Protein AF-A0A259S303-F1 (afdb_monomer)

Foldseek 3Di:
DQVLCCVQVVDGADDLCNFQNDDPNGHDLVPTDCVRSVVNVVRVVVSVVVSCVRVVVVQVVPVVSVCCCPPPVVVVVVVVVVDVVVDDDDDPVVVVVVVVVVVVVVVVVVVVVD

Structure (mmCIF, N/CA/C/O backbone):
data_AF-A0A259S303-F1
#
_entry.id   AF-A0A259S303-F1
#
loop_
_atom_site.group_PDB
_atom_site.id
_atom_site.type_symbol
_atom_site.label_atom_id
_atom_site.label_alt_id
_atom_site.label_comp_id
_atom_site.label_asym_id
_atom_site.label_entity_id
_atom_site.label_seq_id
_atom_site.pdbx_PDB_ins_code
_atom_site.Cartn_x
_atom_site.Cartn_y
_atom_site.Cartn_z
_atom_site.occupancy
_atom_site.B_iso_or_equiv
_atom_site.auth_seq_id
_atom_site.auth_comp_id
_atom_site.auth_asym_id
_atom_site.auth_atom_id
_atom_site.pdbx_PDB_model_num
ATOM 1 N N . MET A 1 1 ? -7.365 -4.808 1.960 1.00 89.62 1 MET A N 1
ATOM 2 C CA . MET A 1 1 ? -8.308 -4.745 3.096 1.00 89.62 1 MET A CA 1
ATOM 3 C C . MET A 1 1 ? -9.075 -6.060 3.228 1.00 89.62 1 MET A C 1
ATOM 5 O O . MET A 1 1 ? -9.077 -6.636 4.307 1.00 89.62 1 MET A O 1
ATOM 9 N N . ASP A 1 2 ? -9.620 -6.577 2.129 1.00 89.12 2 ASP A N 1
ATOM 10 C CA . ASP A 1 2 ? -10.488 -7.766 2.045 1.00 89.12 2 ASP A CA 1
ATOM 11 C C . ASP A 1 2 ? -9.951 -8.995 2.788 1.00 89.12 2 ASP A C 1
ATOM 13 O O . ASP A 1 2 ? -10.630 -9.573 3.635 1.00 89.12 2 ASP A O 1
ATOM 17 N N . SER A 1 3 ? -8.678 -9.346 2.581 1.00 94.31 3 SER A N 1
ATOM 18 C CA . SER A 1 3 ? -8.060 -10.484 3.275 1.00 94.31 3 SER A CA 1
ATOM 19 C C . SER A 1 3 ? -7.995 -10.300 4.798 1.00 94.31 3 SER A C 1
ATOM 21 O O . SER A 1 3 ? -8.090 -11.275 5.544 1.00 94.31 3 SER A O 1
ATOM 23 N N . LEU A 1 4 ? -7.833 -9.060 5.281 1.00 95.00 4 LEU A N 1
ATOM 24 C CA . LEU A 1 4 ? -7.843 -8.758 6.716 1.00 95.00 4 LEU A CA 1
ATOM 25 C C . LEU A 1 4 ? -9.262 -8.859 7.275 1.00 95.00 4 LEU A C 1
ATOM 27 O O . LEU A 1 4 ? -9.444 -9.447 8.340 1.00 95.00 4 LEU A O 1
ATOM 31 N N . ALA A 1 5 ? -10.257 -8.339 6.552 1.00 95.31 5 ALA A N 1
ATOM 32 C CA . ALA A 1 5 ? -11.664 -8.444 6.928 1.00 95.31 5 ALA A CA 1
ATOM 33 C C . ALA A 1 5 ? -12.107 -9.914 7.023 1.00 95.31 5 ALA A C 1
ATOM 35 O O . ALA A 1 5 ? -12.681 -10.322 8.035 1.00 95.31 5 ALA A O 1
ATOM 36 N N . ALA A 1 6 ? -11.733 -10.741 6.045 1.00 95.50 6 ALA A N 1
ATOM 37 C CA . ALA A 1 6 ? -12.031 -12.169 6.054 1.00 95.50 6 ALA A CA 1
ATOM 38 C C . ALA A 1 6 ? -11.363 -12.885 7.237 1.00 95.50 6 ALA A C 1
ATOM 40 O O . ALA A 1 6 ? -12.008 -13.660 7.942 1.00 95.50 6 ALA A O 1
ATOM 41 N N . LYS A 1 7 ? -10.082 -12.596 7.498 1.00 96.56 7 LYS A N 1
ATOM 42 C CA . LYS A 1 7 ? -9.308 -13.256 8.559 1.00 96.56 7 LYS A CA 1
ATOM 43 C C . LYS A 1 7 ? -9.735 -12.854 9.972 1.00 96.56 7 LYS A C 1
ATOM 45 O O . LYS A 1 7 ? -9.807 -13.713 10.846 1.00 96.56 7 LYS A O 1
ATOM 50 N N . TYR A 1 8 ? -9.935 -11.562 10.222 1.00 95.50 8 TYR A N 1
ATOM 51 C CA . TYR A 1 8 ? -10.120 -11.032 11.579 1.00 95.50 8 TYR A CA 1
ATOM 52 C C . TYR A 1 8 ? -11.577 -10.744 11.931 1.00 95.50 8 TYR A C 1
ATOM 54 O O . TYR A 1 8 ? -11.922 -10.791 13.109 1.00 95.50 8 TYR A O 1
ATOM 62 N N . LEU A 1 9 ? -12.424 -10.466 10.936 1.00 95.56 9 LEU A N 1
ATOM 63 C CA . LEU A 1 9 ? -13.840 -10.139 11.138 1.00 95.56 9 LEU A CA 1
ATOM 64 C C . LEU A 1 9 ? -14.782 -11.223 10.594 1.00 95.56 9 LEU A C 1
ATOM 66 O O . LEU A 1 9 ? -15.984 -11.151 10.838 1.00 95.56 9 LEU A O 1
ATOM 70 N N . GLY A 1 10 ? -14.268 -12.209 9.846 1.00 94.94 10 GLY A N 1
ATOM 71 C CA . GLY A 1 10 ? -15.091 -13.225 9.185 1.00 94.94 10 GLY A CA 1
ATOM 72 C C . GLY A 1 10 ? -16.004 -12.649 8.097 1.00 94.94 10 GLY A C 1
ATOM 73 O O . GLY A 1 10 ? -17.027 -13.254 7.784 1.00 94.94 10 GLY A O 1
ATOM 74 N N . ARG A 1 11 ? -15.670 -11.471 7.549 1.00 93.25 11 ARG A N 1
ATOM 75 C CA . ARG A 1 11 ? -16.481 -10.759 6.551 1.00 93.25 11 ARG A CA 1
ATOM 76 C C . ARG A 1 11 ? -15.821 -10.785 5.181 1.00 93.25 11 ARG A C 1
ATOM 78 O O . ARG A 1 11 ? -14.622 -10.549 5.071 1.00 93.25 11 ARG A O 1
ATOM 85 N N . GLN A 1 12 ? -16.622 -11.039 4.153 1.00 94.62 12 GLN A N 1
ATOM 86 C CA . GLN A 1 12 ? -16.250 -10.772 2.766 1.00 94.62 12 GLN A CA 1
ATOM 87 C C . GLN A 1 12 ? -16.707 -9.355 2.432 1.00 94.62 12 GLN A C 1
ATOM 89 O O . GLN A 1 12 ? -17.869 -9.032 2.672 1.00 94.62 12 GLN A O 1
ATOM 94 N N . THR A 1 13 ? -15.791 -8.527 1.944 1.00 93.88 13 THR A N 1
ATOM 95 C CA . THR A 1 13 ? -16.064 -7.150 1.519 1.00 93.88 13 THR A CA 1
ATOM 96 C C . THR A 1 13 ? -16.382 -7.108 0.033 1.00 93.88 13 THR A C 1
ATOM 98 O O . THR A 1 13 ? -15.992 -8.002 -0.723 1.00 93.88 13 THR A O 1
ATOM 101 N N . VAL A 1 14 ? -17.110 -6.077 -0.382 1.00 93.62 14 VAL A N 1
ATOM 102 C CA . VAL A 1 14 ? -17.355 -5.775 -1.790 1.00 93.62 14 VAL A CA 1
ATOM 103 C C . VAL A 1 14 ? -16.020 -5.421 -2.429 1.00 93.62 14 VAL A C 1
ATOM 105 O O . VAL A 1 14 ? -15.302 -4.545 -1.953 1.00 93.62 14 VAL A O 1
ATOM 108 N N . THR A 1 15 ? -15.665 -6.100 -3.514 1.00 93.12 15 THR A N 1
ATOM 109 C CA . THR A 1 15 ? -14.410 -5.815 -4.208 1.00 93.12 15 THR A CA 1
ATOM 110 C C . THR A 1 15 ? -14.585 -4.636 -5.152 1.00 93.12 15 THR A C 1
ATOM 112 O O . THR A 1 15 ? -15.673 -4.371 -5.668 1.00 93.12 15 THR A O 1
ATOM 115 N N . PHE A 1 16 ? -13.489 -3.941 -5.458 1.00 92.56 16 PHE A N 1
ATOM 116 C CA . PHE A 1 16 ? -13.529 -2.881 -6.465 1.00 92.56 16 PHE A CA 1
ATOM 117 C C . PHE A 1 16 ? -14.026 -3.403 -7.824 1.00 92.56 16 PHE A C 1
ATOM 119 O O . PHE A 1 16 ? -14.740 -2.705 -8.539 1.00 92.56 16 PHE A O 1
ATOM 126 N N . GLU A 1 17 ? -13.703 -4.651 -8.170 1.00 92.12 17 GLU A N 1
ATOM 127 C CA . GLU A 1 17 ? -14.163 -5.285 -9.407 1.00 92.12 17 GLU A CA 1
ATOM 128 C C . GLU A 1 17 ? -15.686 -5.479 -9.453 1.00 92.12 17 GLU A C 1
ATOM 130 O O . GLU A 1 17 ? -16.258 -5.440 -10.544 1.00 92.12 17 GLU A O 1
ATOM 135 N N . ASP A 1 18 ? -16.347 -5.643 -8.303 1.00 91.00 18 ASP A N 1
ATOM 136 C CA . ASP A 1 18 ? -17.805 -5.803 -8.231 1.00 91.00 18 ASP A CA 1
ATOM 137 C C . ASP A 1 18 ? -18.543 -4.515 -8.628 1.00 91.00 18 ASP A C 1
ATOM 139 O O . ASP A 1 18 ? -19.632 -4.583 -9.198 1.00 91.00 18 ASP A O 1
ATOM 143 N N . ILE A 1 19 ? -17.937 -3.343 -8.387 1.00 92.25 19 ILE A N 1
ATOM 144 C CA . ILE A 1 19 ? -18.524 -2.032 -8.722 1.00 92.25 19 ILE A CA 1
ATOM 145 C C . ILE A 1 19 ? -17.946 -1.403 -9.997 1.00 92.25 19 ILE A C 1
ATOM 147 O O . ILE A 1 19 ? -18.633 -0.657 -10.693 1.00 92.25 19 ILE A O 1
ATOM 151 N N . ALA A 1 20 ? -16.684 -1.684 -10.321 1.00 91.50 20 ALA A N 1
ATOM 152 C CA . ALA A 1 20 ? -15.979 -1.073 -11.444 1.00 91.50 20 ALA A CA 1
ATOM 153 C C . ALA A 1 20 ? -15.904 -1.987 -12.677 1.00 91.50 20 ALA A C 1
ATOM 155 O O . ALA A 1 20 ? -15.625 -1.508 -13.777 1.00 91.50 20 ALA A O 1
ATOM 156 N N . GLY A 1 21 ? -16.149 -3.290 -12.525 1.00 90.50 21 GLY A N 1
ATOM 157 C CA . GLY A 1 21 ? -15.897 -4.293 -13.557 1.00 90.50 21 GLY A CA 1
ATOM 158 C C . GLY A 1 21 ? -14.422 -4.706 -13.638 1.00 90.50 21 GLY A C 1
ATOM 159 O O . GLY A 1 21 ? -13.596 -4.317 -12.816 1.00 90.50 21 GLY A O 1
ATOM 160 N N . LYS A 1 22 ? -14.077 -5.523 -14.645 1.00 90.69 22 LYS A N 1
ATOM 161 C CA . LYS A 1 22 ? -12.749 -6.155 -14.772 1.00 90.69 22 LYS A CA 1
ATOM 162 C C . LYS A 1 22 ? -12.029 -5.803 -16.073 1.00 90.69 22 LYS A C 1
ATOM 164 O O . LYS A 1 22 ? -12.645 -5.580 -17.119 1.00 90.69 22 LYS A O 1
ATOM 169 N N . GLY A 1 23 ? -10.698 -5.847 -16.018 1.00 89.00 23 GLY A N 1
ATOM 170 C CA . GLY A 1 23 ? -9.815 -5.700 -17.177 1.00 89.00 23 GLY A CA 1
ATOM 171 C C . GLY A 1 23 ? -9.809 -4.292 -17.777 1.00 89.00 23 GLY A C 1
ATOM 172 O O . GLY A 1 23 ? -10.162 -3.314 -17.128 1.00 89.00 23 GLY A O 1
ATOM 173 N N . ALA A 1 24 ? -9.426 -4.181 -19.051 1.00 87.88 24 ALA A N 1
ATOM 174 C CA . ALA A 1 24 ? -9.249 -2.892 -19.732 1.00 87.88 24 ALA A CA 1
ATOM 175 C C . ALA A 1 24 ? -10.529 -2.034 -19.841 1.00 87.88 24 ALA A C 1
ATOM 177 O O . ALA A 1 24 ? -10.442 -0.852 -20.163 1.00 87.88 24 ALA A O 1
ATOM 178 N N . LYS A 1 25 ? -11.713 -2.619 -19.603 1.00 87.56 25 LYS A N 1
ATOM 179 C CA . LYS A 1 25 ? -13.006 -1.915 -19.607 1.00 87.56 25 LYS A CA 1
ATOM 180 C C . LYS A 1 25 ? -13.476 -1.498 -18.209 1.00 87.56 25 LYS A C 1
ATOM 182 O O . LYS A 1 25 ? -14.577 -0.963 -18.104 1.00 87.56 25 LYS A O 1
ATOM 187 N N . ALA A 1 26 ? -12.682 -1.752 -17.166 1.00 90.88 26 ALA A N 1
ATOM 188 C CA . ALA A 1 26 ? -13.018 -1.340 -15.813 1.00 90.88 26 ALA A CA 1
ATOM 189 C C . ALA A 1 26 ? -13.208 0.182 -15.743 1.00 90.88 26 ALA A C 1
ATOM 191 O O . ALA A 1 26 ? -12.463 0.963 -16.344 1.00 90.88 26 ALA A O 1
ATOM 192 N N . LEU A 1 27 ? -1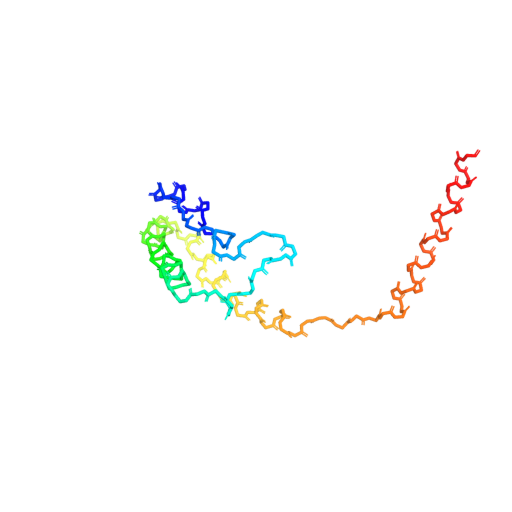4.245 0.599 -15.029 1.00 89.12 27 LEU A N 1
ATOM 193 C CA . LEU A 1 27 ? -14.575 1.998 -14.836 1.00 89.12 27 LEU A CA 1
ATOM 194 C C . LEU A 1 27 ? -13.610 2.631 -13.833 1.00 89.12 27 LEU A C 1
ATOM 196 O O . LEU A 1 27 ? -13.227 2.034 -12.831 1.00 89.12 27 LEU A O 1
ATOM 200 N N . SER A 1 28 ? -13.249 3.890 -14.073 1.00 92.38 28 SER A N 1
ATOM 201 C CA . SER A 1 28 ? -12.661 4.716 -13.022 1.00 92.38 28 SER A CA 1
ATOM 202 C C . SER A 1 28 ? -13.721 5.009 -11.962 1.00 92.38 28 SER A C 1
ATOM 204 O O . SER A 1 28 ? -14.889 5.184 -12.307 1.00 92.38 28 SER A O 1
ATOM 206 N N . PHE A 1 29 ? -13.323 5.153 -10.696 1.00 92.31 29 PHE A N 1
ATOM 207 C CA . PHE A 1 29 ? -14.264 5.377 -9.588 1.00 92.31 29 PHE A CA 1
ATOM 208 C C . PHE A 1 29 ? -15.222 6.560 -9.825 1.00 92.31 29 PHE A C 1
ATOM 210 O O . PHE A 1 29 ? -16.407 6.480 -9.527 1.00 92.31 29 PHE A O 1
ATOM 217 N N . SER A 1 30 ? -14.745 7.624 -10.480 1.00 93.06 30 SER A N 1
ATOM 218 C CA . SER A 1 30 ? -15.549 8.795 -10.868 1.00 93.06 30 SER A CA 1
ATOM 219 C C . SER A 1 30 ? -16.701 8.517 -11.844 1.00 93.06 30 SER A C 1
ATOM 221 O O . SER A 1 30 ? -17.550 9.383 -12.037 1.00 93.06 30 SER A O 1
ATOM 223 N N . LYS A 1 31 ? -16.721 7.350 -12.496 1.00 93.12 31 LYS A N 1
ATOM 224 C CA . LYS A 1 31 ? -17.755 6.928 -13.455 1.00 93.12 31 LYS A CA 1
ATOM 225 C C . LYS A 1 31 ? -18.745 5.925 -12.858 1.00 93.12 31 LYS A C 1
ATOM 227 O O . LYS A 1 31 ? -19.639 5.475 -13.568 1.00 93.12 31 LYS A O 1
ATOM 232 N N . ILE A 1 32 ? -18.575 5.554 -11.591 1.00 93.56 32 ILE A N 1
ATOM 233 C CA . ILE A 1 32 ? -19.446 4.608 -10.894 1.00 93.56 32 ILE A CA 1
ATOM 234 C C . ILE A 1 32 ? -20.671 5.361 -10.370 1.00 93.56 32 ILE A C 1
ATOM 236 O O . ILE A 1 32 ? -20.573 6.501 -9.911 1.00 93.56 32 ILE A O 1
ATOM 240 N N . HIS A 1 33 ? -21.845 4.735 -10.451 1.00 94.31 33 HIS A N 1
ATOM 241 C CA . HIS A 1 33 ? -23.075 5.320 -9.924 1.00 94.31 33 HIS A CA 1
ATOM 242 C C . HIS A 1 33 ? -22.986 5.503 -8.404 1.00 94.31 33 HIS A C 1
ATOM 244 O O . HIS A 1 33 ? -22.505 4.619 -7.696 1.00 94.31 33 HIS A O 1
ATOM 250 N N . LEU A 1 34 ? -23.503 6.626 -7.895 1.00 94.25 34 LEU A N 1
ATOM 251 C CA . LEU A 1 34 ? -23.464 6.963 -6.464 1.00 94.25 34 LEU A CA 1
ATOM 252 C C . LEU A 1 34 ? -24.055 5.863 -5.572 1.00 94.25 34 LEU A C 1
ATOM 254 O O . LEU A 1 34 ? -23.484 5.562 -4.529 1.00 94.25 34 LEU A O 1
ATOM 258 N N . GLU A 1 35 ? -25.131 5.216 -6.023 1.00 94.31 35 GLU A N 1
ATOM 259 C CA . GLU A 1 35 ? -25.792 4.109 -5.313 1.00 94.31 35 GLU A CA 1
ATOM 260 C C . GLU A 1 35 ? -24.883 2.888 -5.094 1.00 94.31 35 GLU A C 1
ATOM 262 O O . GLU A 1 35 ? -25.137 2.083 -4.206 1.00 94.31 35 GLU A O 1
ATOM 267 N N . GLN A 1 36 ? -23.819 2.740 -5.888 1.00 93.44 36 GLN A N 1
ATOM 268 C CA . GLN A 1 36 ? -22.817 1.681 -5.729 1.00 93.44 36 GLN A CA 1
ATOM 269 C C . GLN A 1 36 ? -21.552 2.209 -5.045 1.00 93.44 36 GLN A C 1
ATOM 271 O O . GLN A 1 36 ? -21.024 1.575 -4.134 1.00 93.44 36 GLN A O 1
ATOM 276 N N . ALA A 1 37 ? -21.086 3.393 -5.450 1.00 93.75 37 ALA A N 1
ATOM 277 C CA . ALA A 1 37 ? -19.877 4.005 -4.910 1.00 93.75 37 ALA A CA 1
ATOM 278 C C . ALA A 1 37 ? -20.004 4.343 -3.415 1.00 93.75 37 ALA A C 1
ATOM 280 O O . ALA A 1 37 ? -19.042 4.179 -2.667 1.00 93.75 37 ALA A O 1
ATOM 281 N N . GLY A 1 38 ? -21.183 4.800 -2.979 1.00 96.12 38 GLY A N 1
ATOM 282 C CA . GLY A 1 38 ? -21.456 5.179 -1.594 1.00 96.12 38 GLY A CA 1
A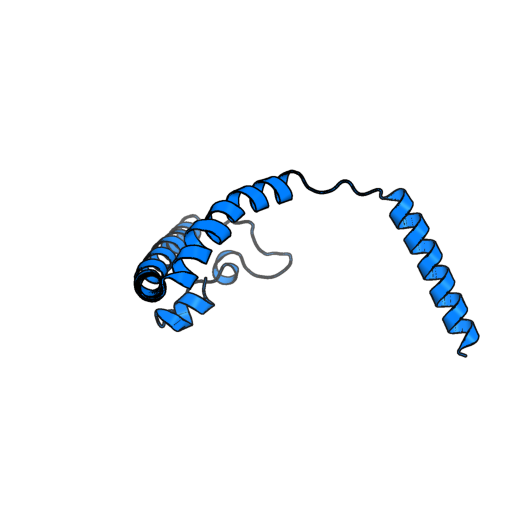TOM 283 C C . GLY A 1 38 ? -21.329 4.004 -0.622 1.00 96.12 38 GLY A C 1
ATOM 284 O O . GLY A 1 38 ? -20.490 4.074 0.275 1.00 96.12 38 GLY A O 1
ATOM 285 N N . PRO A 1 39 ? -22.108 2.917 -0.796 1.00 95.88 39 PRO A N 1
ATOM 286 C CA . PRO A 1 39 ? -22.000 1.729 0.047 1.00 95.88 39 PRO A CA 1
ATOM 287 C C . PRO A 1 39 ? -20.601 1.112 0.049 1.00 95.88 39 PRO A C 1
ATOM 289 O O . PRO A 1 39 ? -20.113 0.769 1.119 1.00 95.88 39 PRO A O 1
ATOM 292 N N . TYR A 1 40 ? -19.933 1.044 -1.108 1.00 95.81 40 TYR A N 1
ATOM 293 C CA . TYR A 1 40 ? -18.559 0.544 -1.206 1.00 95.81 40 TYR A CA 1
ATOM 294 C C . TYR A 1 40 ? -17.580 1.380 -0.365 1.00 95.81 40 TYR A C 1
ATOM 296 O O . TYR A 1 40 ? -16.882 0.855 0.497 1.00 95.81 40 TYR A O 1
ATOM 304 N N . ALA A 1 41 ? -17.570 2.704 -0.548 1.00 95.75 41 ALA A N 1
ATOM 305 C CA . ALA A 1 41 ? -16.656 3.578 0.191 1.00 95.75 41 ALA A C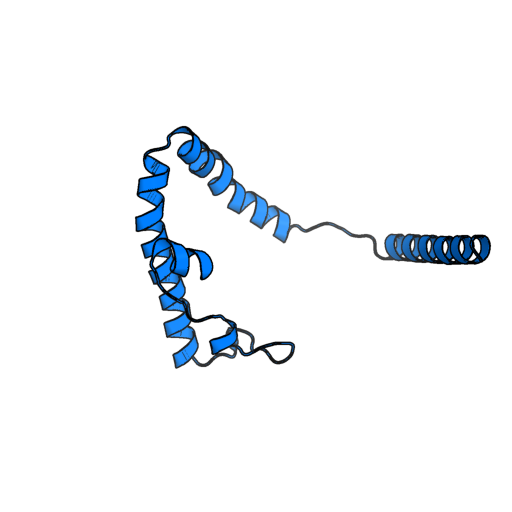A 1
ATOM 306 C C . ALA A 1 41 ? -16.977 3.631 1.695 1.00 95.75 41 ALA A C 1
ATOM 308 O O . ALA A 1 41 ? -16.080 3.769 2.529 1.00 95.75 41 ALA A O 1
ATOM 309 N N . ALA A 1 42 ? -18.260 3.534 2.054 1.00 96.81 42 ALA A N 1
ATOM 310 C CA . ALA A 1 42 ? -18.687 3.468 3.445 1.00 96.81 42 ALA A CA 1
ATOM 311 C C . ALA A 1 42 ? -18.276 2.143 4.106 1.00 96.81 42 ALA A C 1
ATOM 313 O O . ALA A 1 42 ? -17.856 2.157 5.264 1.00 96.81 42 ALA A O 1
ATOM 314 N N . GLU A 1 43 ? -18.357 1.025 3.379 1.00 96.81 43 GLU A N 1
ATOM 315 C CA . GLU A 1 43 ? -17.880 -0.276 3.850 1.00 96.81 43 GLU A CA 1
ATOM 316 C C . GLU A 1 43 ? -16.370 -0.246 4.111 1.00 96.81 43 GLU A C 1
ATOM 318 O O . GLU A 1 43 ? -15.950 -0.648 5.196 1.00 96.81 43 GLU A O 1
ATOM 323 N N . ASP A 1 44 ? -15.570 0.314 3.196 1.00 96.00 44 ASP A N 1
ATOM 324 C CA . ASP A 1 44 ? -14.119 0.467 3.383 1.00 96.00 44 ASP A CA 1
ATOM 325 C C . ASP A 1 44 ? -13.790 1.200 4.698 1.00 96.00 44 ASP A C 1
ATOM 327 O O . ASP A 1 44 ? -12.922 0.776 5.474 1.00 96.00 44 ASP A O 1
ATOM 331 N N . ALA A 1 45 ? -14.512 2.285 4.992 1.00 96.94 45 ALA A N 1
ATOM 332 C CA . ALA A 1 45 ? -14.324 3.063 6.214 1.00 96.94 45 ALA A CA 1
ATOM 333 C C . ALA A 1 45 ? -14.761 2.301 7.480 1.00 96.94 45 ALA A C 1
ATOM 335 O O . ALA A 1 45 ? -14.038 2.298 8.484 1.00 96.94 45 ALA A O 1
ATOM 336 N N . ASP A 1 46 ? -15.925 1.648 7.444 1.00 97.31 46 ASP A N 1
ATOM 337 C CA . ASP A 1 46 ? -16.460 0.878 8.573 1.00 97.31 46 ASP A CA 1
ATOM 338 C C . ASP A 1 46 ? -15.567 -0.329 8.901 1.00 97.31 46 ASP A C 1
ATOM 340 O O . ASP A 1 46 ? -15.129 -0.509 10.042 1.00 97.31 46 ASP A O 1
ATOM 344 N N . ILE A 1 47 ? -15.202 -1.113 7.886 1.00 97.06 47 ILE A N 1
ATOM 345 C CA . ILE A 1 47 ? -14.334 -2.282 8.031 1.00 97.06 47 ILE A CA 1
ATOM 346 C C . ILE A 1 47 ? -12.950 -1.877 8.531 1.00 97.06 47 ILE A C 1
ATOM 348 O O . ILE A 1 47 ? -12.425 -2.522 9.440 1.00 97.06 47 ILE A O 1
ATOM 352 N N . THR A 1 48 ? -12.372 -0.788 8.019 1.00 97.12 48 THR A N 1
ATOM 353 C CA . THR A 1 48 ? -11.079 -0.287 8.510 1.00 97.12 48 THR A CA 1
ATOM 354 C C . THR A 1 48 ? -11.138 0.057 9.999 1.00 97.12 48 THR A C 1
ATOM 356 O O . THR A 1 48 ? -10.232 -0.307 10.755 1.00 97.12 48 THR A O 1
ATOM 359 N N . ARG A 1 49 ? -12.223 0.690 10.460 1.00 97.69 49 ARG A N 1
ATOM 360 C CA . ARG A 1 49 ? -12.415 0.989 11.885 1.00 97.69 49 ARG A CA 1
ATOM 361 C C . ARG A 1 49 ? -12.561 -0.280 12.723 1.00 97.69 49 ARG A C 1
ATOM 363 O O . ARG A 1 49 ? -11.921 -0.386 13.767 1.00 97.69 49 ARG A O 1
ATOM 370 N N . GLN A 1 50 ? -13.361 -1.246 12.277 1.00 97.69 50 GLN A N 1
ATOM 371 C CA . GLN A 1 50 ? -13.524 -2.524 12.979 1.00 97.69 50 GLN A CA 1
ATOM 372 C C . GLN A 1 50 ? -12.204 -3.306 13.055 1.00 97.69 50 GLN A C 1
ATOM 374 O O . GLN A 1 50 ? -11.864 -3.863 14.101 1.00 97.69 50 GLN A O 1
ATOM 379 N N . LEU A 1 51 ? -11.415 -3.301 11.976 1.00 97.44 51 LEU A N 1
ATOM 380 C CA . LEU A 1 51 ? -10.078 -3.893 11.956 1.00 97.44 51 LEU A CA 1
ATOM 381 C C . LEU A 1 51 ? -9.148 -3.201 12.949 1.00 97.44 51 LEU A C 1
ATOM 383 O O . LEU A 1 51 ? -8.467 -3.888 13.708 1.00 97.44 51 LEU A O 1
ATOM 387 N N . GLN A 1 52 ? -9.148 -1.867 12.999 1.00 96.50 52 GLN A N 1
ATOM 388 C CA . GLN A 1 52 ? -8.360 -1.119 13.978 1.00 96.50 52 GLN A CA 1
ATOM 389 C C . GLN A 1 52 ? -8.755 -1.501 15.408 1.00 96.50 52 GLN A C 1
ATOM 391 O O . GLN A 1 52 ? -7.880 -1.806 16.215 1.00 96.50 52 GLN A O 1
ATOM 396 N N . GLN A 1 53 ? -10.052 -1.577 15.711 1.00 97.31 53 GLN A N 1
ATOM 397 C CA . GLN A 1 53 ? -10.547 -1.973 17.033 1.00 97.31 53 GLN A CA 1
ATOM 398 C C . GLN A 1 53 ? -10.157 -3.411 17.412 1.00 97.31 53 GLN A C 1
ATOM 400 O O . GLN A 1 53 ? -9.969 -3.703 18.590 1.00 97.31 53 GLN A O 1
ATOM 405 N N . CYS A 1 54 ? -10.006 -4.304 16.430 1.00 96.75 54 CYS A N 1
ATOM 406 C CA . CYS A 1 54 ? -9.563 -5.682 16.644 1.00 96.75 54 CYS A CA 1
ATOM 407 C C . CYS A 1 54 ? -8.038 -5.804 16.807 1.00 96.75 54 CYS A C 1
ATOM 409 O O . CYS A 1 54 ? -7.553 -6.549 17.662 1.00 96.75 54 CYS A O 1
ATOM 411 N N . LEU A 1 55 ? -7.271 -5.100 15.972 1.00 96.75 55 LEU A N 1
ATOM 412 C CA . LEU A 1 55 ? -5.819 -5.248 15.866 1.00 96.75 55 LEU A CA 1
ATOM 413 C C . LEU A 1 55 ? -5.065 -4.370 16.864 1.00 96.75 55 LEU A C 1
ATOM 415 O O . LEU A 1 55 ? -4.041 -4.796 17.394 1.00 96.75 55 LEU A O 1
ATOM 419 N N . TRP A 1 56 ? -5.575 -3.177 17.168 1.00 97.06 56 TRP A N 1
ATOM 420 C CA . TRP A 1 56 ? -4.905 -2.242 18.067 1.00 97.06 56 TRP A CA 1
ATOM 421 C C . TRP A 1 56 ? -4.696 -2.792 19.483 1.00 97.06 56 TRP A C 1
ATOM 423 O O . TRP A 1 56 ? -3.577 -2.674 19.985 1.00 97.06 56 TRP A O 1
ATOM 433 N N . PRO A 1 57 ? -5.678 -3.454 20.130 1.00 97.38 57 PRO A N 1
ATOM 434 C CA . PRO A 1 57 ? -5.448 -4.072 21.434 1.00 97.38 57 PRO A CA 1
ATOM 435 C C . PRO A 1 57 ? -4.363 -5.153 21.392 1.00 97.38 57 PRO A C 1
ATOM 437 O O . PRO A 1 57 ? -3.591 -5.276 22.335 1.00 97.38 57 PRO A O 1
ATOM 440 N N . LYS A 1 58 ? -4.270 -5.904 20.284 1.00 96.31 58 LYS A N 1
ATOM 441 C CA . LYS A 1 58 ? -3.260 -6.958 20.097 1.00 96.31 58 LYS A CA 1
ATOM 442 C C . LYS A 1 58 ? -1.858 -6.385 19.918 1.00 96.31 58 LYS A C 1
ATOM 444 O O . LYS A 1 58 ? -0.909 -6.947 20.437 1.00 96.31 58 LYS A O 1
ATOM 449 N N . LEU A 1 59 ? -1.736 -5.265 19.210 1.00 96.81 59 LEU A N 1
ATOM 450 C CA . LEU A 1 59 ? -0.467 -4.555 19.067 1.00 96.81 59 LEU A CA 1
ATOM 451 C C . LEU A 1 59 ? -0.064 -3.856 20.373 1.00 96.81 59 LEU A C 1
ATOM 453 O O . LEU A 1 59 ? 1.105 -3.830 20.731 1.00 96.81 59 LEU A O 1
ATOM 457 N N . SER A 1 60 ? -1.036 -3.311 21.108 1.00 95.62 60 SER A N 1
ATOM 458 C CA . SER A 1 60 ? -0.786 -2.517 22.319 1.00 95.62 60 SER A CA 1
ATOM 459 C C . SER A 1 60 ? -0.167 -3.315 23.465 1.00 95.62 60 SER A C 1
ATOM 461 O O . SER A 1 60 ? 0.479 -2.718 24.324 1.00 95.62 60 SER A O 1
ATOM 463 N N . VAL A 1 61 ? -0.379 -4.634 23.494 1.00 97.56 61 VAL A N 1
ATOM 464 C CA . VAL A 1 61 ? 0.206 -5.533 24.503 1.00 97.56 61 VAL A CA 1
ATOM 465 C C . VAL A 1 61 ? 1.634 -5.972 24.168 1.00 97.56 61 VAL A C 1
ATOM 467 O O . VAL A 1 61 ? 2.266 -6.595 25.012 1.00 97.56 61 VAL A O 1
ATOM 470 N N . GLU A 1 62 ? 2.150 -5.614 22.987 1.00 97.75 62 GLU A N 1
ATOM 471 C CA . GLU A 1 62 ? 3.501 -5.928 22.507 1.00 97.75 62 GLU A CA 1
ATOM 472 C C . GLU A 1 62 ? 4.323 -4.624 22.383 1.00 97.75 62 GLU A C 1
ATOM 474 O O . GLU A 1 62 ? 4.297 -3.976 21.330 1.00 97.75 62 GLU A O 1
ATOM 479 N N . PRO A 1 63 ? 5.042 -4.186 23.439 1.00 96.31 63 PRO A N 1
ATOM 480 C CA . PRO A 1 63 ? 5.669 -2.860 23.491 1.00 96.31 63 PRO A CA 1
ATOM 481 C C . PRO A 1 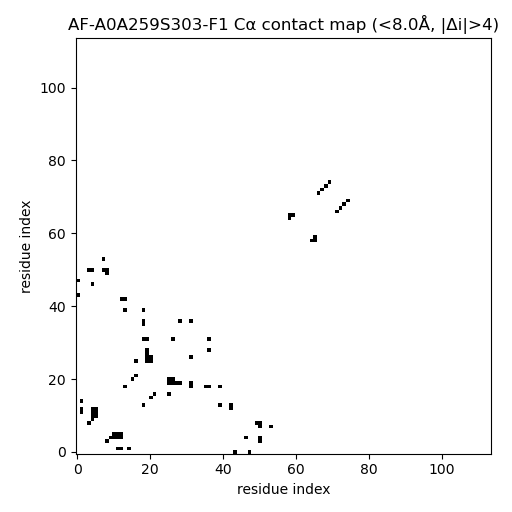63 ? 6.664 -2.589 22.358 1.00 96.31 63 PRO A C 1
ATOM 483 O O . PRO A 1 63 ? 6.657 -1.499 21.785 1.00 96.31 63 PRO A O 1
ATOM 486 N N . ASP A 1 64 ? 7.480 -3.583 22.000 1.00 97.75 64 ASP A N 1
ATOM 487 C CA . ASP A 1 64 ? 8.490 -3.444 20.948 1.00 97.75 64 ASP A CA 1
ATOM 488 C C . ASP A 1 64 ? 7.839 -3.276 19.569 1.00 97.75 64 ASP A C 1
ATOM 490 O O . ASP A 1 64 ? 8.218 -2.395 18.797 1.00 97.75 64 ASP A O 1
ATOM 494 N N . LEU A 1 65 ? 6.799 -4.066 19.275 1.00 97.69 65 LEU A N 1
ATOM 495 C CA . LEU A 1 65 ? 6.061 -3.965 18.013 1.00 97.69 65 LEU A CA 1
ATOM 496 C C . LEU A 1 65 ? 5.273 -2.662 17.920 1.00 97.69 65 LEU A C 1
ATOM 498 O O . LEU A 1 65 ? 5.238 -2.032 16.862 1.00 97.69 65 LEU A O 1
ATOM 502 N N . ARG A 1 66 ? 4.662 -2.232 19.027 1.00 97.81 66 ARG A N 1
ATOM 503 C CA . ARG A 1 66 ? 3.989 -0.938 19.096 1.00 97.81 66 ARG A CA 1
ATOM 504 C C . ARG A 1 66 ? 4.966 0.203 18.820 1.00 97.81 66 ARG A C 1
ATOM 506 O O . ARG A 1 66 ? 4.638 1.088 18.036 1.00 97.81 66 ARG A O 1
ATOM 513 N N . SER A 1 67 ? 6.154 0.159 19.422 1.00 97.94 67 SER A N 1
ATOM 514 C CA . SER A 1 67 ? 7.199 1.159 19.198 1.00 97.94 67 SER A CA 1
ATOM 515 C C . SER A 1 67 ? 7.590 1.235 17.722 1.00 97.94 67 SER A C 1
ATOM 517 O O . SER A 1 67 ? 7.603 2.325 17.153 1.00 97.94 67 SER A O 1
ATOM 519 N N . VAL A 1 68 ? 7.818 0.095 17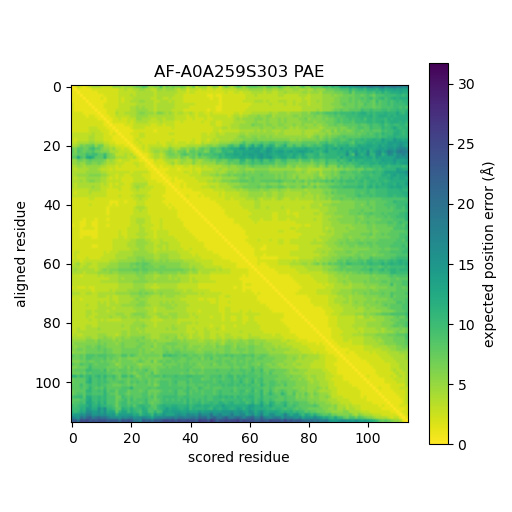.061 1.00 98.19 68 VAL A N 1
ATOM 520 C CA . VAL A 1 68 ? 8.097 0.056 15.613 1.00 98.19 68 VAL A CA 1
ATOM 521 C C . VAL A 1 68 ? 6.952 0.684 14.813 1.00 98.19 68 VAL A C 1
ATOM 523 O O . VAL A 1 68 ? 7.189 1.539 13.963 1.00 98.19 68 VAL A O 1
ATOM 526 N N . TYR A 1 69 ? 5.704 0.330 15.116 1.00 97.81 69 TYR A N 1
ATOM 527 C CA . TYR A 1 69 ? 4.547 0.874 14.408 1.00 97.81 69 TYR A CA 1
ATOM 528 C C . TYR A 1 69 ? 4.395 2.398 14.573 1.00 97.81 69 TYR A C 1
ATOM 530 O O . TYR A 1 69 ? 4.211 3.108 13.586 1.00 97.81 69 TYR A O 1
ATOM 538 N N . GLU A 1 70 ? 4.480 2.914 15.802 1.00 97.31 70 GLU A N 1
ATOM 539 C CA . GLU A 1 70 ? 4.256 4.337 16.100 1.00 97.31 70 GLU A CA 1
ATOM 540 C C . GLU A 1 70 ? 5.455 5.220 15.718 1.00 97.31 70 GLU A C 1
ATOM 542 O O . GLU A 1 70 ? 5.264 6.361 15.303 1.00 97.31 70 GLU A O 1
ATOM 547 N N . THR A 1 71 ? 6.690 4.724 15.857 1.00 97.88 71 THR A N 1
ATOM 548 C CA . THR A 1 71 ? 7.904 5.548 15.686 1.00 97.88 71 THR A CA 1
ATOM 549 C C . THR A 1 71 ? 8.590 5.381 14.335 1.00 97.88 71 THR A C 1
ATOM 551 O O . THR A 1 71 ? 9.324 6.279 13.925 1.00 97.88 71 THR A O 1
ATOM 554 N N . ILE A 1 72 ? 8.348 4.269 13.634 1.00 97.94 72 ILE A N 1
ATOM 555 C CA . ILE A 1 72 ? 8.955 3.982 12.329 1.00 97.94 72 ILE A CA 1
ATOM 556 C C . ILE A 1 72 ? 7.870 3.953 11.254 1.00 97.94 72 ILE A C 1
ATOM 558 O O . ILE A 1 72 ? 7.882 4.804 10.370 1.00 97.94 72 ILE A O 1
ATOM 562 N N . GLU A 1 73 ? 6.912 3.028 11.338 1.00 98.06 73 GLU A N 1
ATOM 563 C CA . GLU A 1 73 ? 5.975 2.769 10.233 1.00 98.06 73 GLU A CA 1
ATOM 564 C C . GLU A 1 73 ? 5.015 3.941 9.978 1.00 98.06 73 GLU A C 1
ATOM 566 O O . GLU A 1 73 ? 4.848 4.363 8.836 1.00 98.06 73 GLU A O 1
ATOM 571 N N . GLN A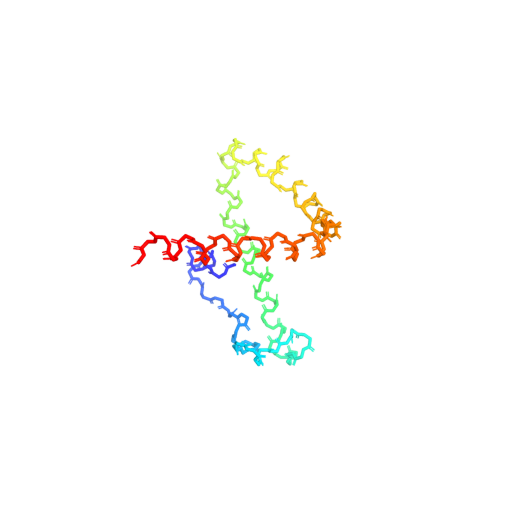 1 74 ? 4.401 4.510 11.024 1.00 97.06 74 GLN A N 1
ATOM 572 C CA . GLN A 1 74 ? 3.469 5.634 10.864 1.00 97.06 74 GLN A CA 1
ATOM 573 C C . GLN A 1 74 ? 4.139 6.896 10.284 1.00 97.06 74 GLN A C 1
ATOM 575 O O . GLN A 1 74 ? 3.624 7.420 9.293 1.00 97.06 74 GLN A O 1
ATOM 580 N N . PRO A 1 75 ? 5.277 7.390 10.816 1.00 97.94 75 PRO A N 1
ATOM 581 C CA . PRO A 1 75 ? 5.967 8.544 10.234 1.00 97.94 75 PRO A CA 1
ATOM 582 C C . PRO A 1 75 ? 6.502 8.289 8.819 1.00 97.94 75 PRO A C 1
ATOM 584 O O . PRO A 1 75 ? 6.585 9.219 8.015 1.00 97.94 75 PRO A O 1
ATOM 587 N N . LEU A 1 76 ? 6.855 7.038 8.500 1.00 98.25 76 LEU A N 1
ATOM 588 C CA . LEU A 1 76 ? 7.376 6.655 7.188 1.00 98.25 76 LEU A CA 1
ATOM 589 C C . LEU A 1 76 ? 6.350 6.860 6.062 1.00 98.25 76 LEU A C 1
ATOM 591 O O . LEU A 1 76 ? 6.757 7.119 4.931 1.00 98.25 76 LEU A O 1
ATOM 595 N N . ILE A 1 77 ? 5.044 6.819 6.353 1.00 97.94 77 ILE A N 1
ATOM 596 C CA . ILE A 1 77 ? 3.981 7.035 5.355 1.00 97.94 77 ILE A CA 1
ATOM 597 C C . ILE A 1 77 ? 4.173 8.372 4.626 1.00 97.94 77 ILE A C 1
ATOM 599 O O . ILE A 1 77 ? 4.185 8.407 3.397 1.00 97.94 77 ILE A O 1
ATOM 603 N N . GLU A 1 78 ? 4.388 9.464 5.361 1.00 97.19 78 GLU A N 1
ATOM 604 C CA . GLU A 1 78 ? 4.559 10.798 4.767 1.00 97.19 78 GLU A CA 1
ATOM 605 C C . GLU A 1 78 ? 5.843 10.899 3.933 1.00 97.19 78 GLU A C 1
ATOM 607 O O . GLU A 1 78 ? 5.869 11.539 2.878 1.00 97.19 78 GLU A O 1
ATOM 612 N N . VAL A 1 79 ? 6.908 10.220 4.370 1.00 98.00 79 VAL A N 1
ATOM 613 C CA . VAL A 1 79 ? 8.176 10.151 3.632 1.00 98.00 79 VAL A CA 1
ATOM 614 C C . VAL A 1 79 ? 7.982 9.415 2.307 1.00 98.00 79 VAL A C 1
ATOM 616 O O . VAL A 1 79 ? 8.409 9.917 1.268 1.00 98.00 79 VAL A O 1
ATOM 619 N N . LEU A 1 80 ? 7.298 8.267 2.317 1.00 98.25 80 LEU A N 1
ATOM 620 C CA . LEU A 1 80 ? 7.009 7.498 1.105 1.00 98.25 80 LEU A CA 1
ATOM 621 C C . LEU A 1 80 ? 6.127 8.289 0.138 1.00 98.25 80 LEU A C 1
ATOM 623 O O . LEU A 1 80 ? 6.454 8.371 -1.042 1.00 98.25 80 LEU A O 1
ATOM 627 N N . VAL A 1 81 ? 5.082 8.959 0.634 1.00 97.94 81 VAL A N 1
ATOM 628 C CA . VAL A 1 81 ? 4.231 9.830 -0.194 1.00 97.94 81 VAL A CA 1
ATOM 629 C C . VAL A 1 81 ? 5.050 10.945 -0.850 1.00 97.94 81 VAL A C 1
ATOM 631 O O . VAL A 1 81 ? 4.864 11.239 -2.034 1.00 97.94 81 VAL A O 1
ATOM 634 N N . ALA A 1 82 ? 5.970 11.573 -0.112 1.00 98.19 82 ALA A N 1
ATOM 635 C CA . ALA A 1 82 ? 6.846 12.606 -0.659 1.00 98.19 82 ALA A CA 1
ATOM 636 C C . ALA A 1 82 ? 7.810 12.044 -1.717 1.00 98.19 82 ALA A C 1
ATOM 638 O O . ALA A 1 82 ? 7.971 12.649 -2.778 1.00 98.19 82 ALA A O 1
ATOM 639 N N . MET A 1 83 ? 8.415 10.883 -1.455 1.00 98.25 83 MET A N 1
ATOM 640 C CA . MET A 1 83 ? 9.322 10.210 -2.387 1.00 98.25 83 MET A CA 1
ATOM 641 C C . MET A 1 83 ? 8.611 9.783 -3.676 1.00 98.25 83 MET A C 1
ATOM 643 O O . MET A 1 83 ? 9.109 10.058 -4.766 1.00 98.25 83 MET A O 1
ATOM 647 N N . GLU A 1 84 ? 7.431 9.170 -3.571 1.00 98.06 84 GLU A N 1
ATOM 648 C CA . GLU A 1 84 ? 6.632 8.745 -4.726 1.00 98.06 84 GLU A CA 1
ATOM 649 C C . GLU A 1 84 ? 6.209 9.935 -5.592 1.00 98.06 84 GLU A C 1
ATOM 651 O O . GLU A 1 84 ? 6.291 9.870 -6.818 1.00 98.06 84 GLU A O 1
ATOM 656 N N . ARG A 1 85 ? 5.814 11.053 -4.967 1.00 97.38 85 ARG A N 1
ATOM 657 C CA . ARG A 1 85 ? 5.458 12.291 -5.680 1.00 97.38 85 ARG A CA 1
ATOM 658 C C . ARG A 1 85 ? 6.652 12.979 -6.328 1.00 97.38 85 ARG A C 1
ATOM 660 O O . ARG A 1 85 ? 6.490 13.575 -7.390 1.00 97.38 85 ARG A O 1
ATOM 667 N N . ALA A 1 86 ? 7.822 12.935 -5.692 1.00 98.12 86 ALA A N 1
ATOM 668 C CA . ALA A 1 86 ? 9.049 13.474 -6.271 1.00 98.12 86 ALA A CA 1
ATOM 669 C C . ALA A 1 86 ? 9.480 12.668 -7.506 1.00 98.12 86 ALA A C 1
ATOM 671 O O . ALA A 1 86 ? 9.962 13.239 -8.487 1.00 98.12 86 ALA A O 1
ATOM 672 N N . GLY A 1 87 ? 9.268 11.351 -7.463 1.00 96.81 87 GLY A N 1
ATOM 673 C CA . GLY A 1 87 ? 9.657 10.433 -8.520 1.00 96.81 87 GLY A CA 1
ATOM 674 C C . GLY A 1 87 ? 11.174 10.331 -8.677 1.00 96.81 87 GLY A C 1
ATOM 675 O O . GLY A 1 87 ? 11.962 10.776 -7.842 1.00 96.81 87 GLY A O 1
ATOM 676 N N . VAL A 1 88 ? 11.596 9.725 -9.784 1.00 97.06 88 VAL A N 1
ATOM 677 C CA . VAL A 1 88 ? 13.007 9.600 -10.154 1.00 97.06 88 VAL A CA 1
ATOM 678 C C . VAL A 1 88 ? 13.186 10.035 -11.600 1.00 97.06 88 VAL A C 1
ATOM 680 O O . VAL A 1 88 ? 12.385 9.698 -12.473 1.00 97.06 88 VAL A O 1
ATOM 683 N N . ARG A 1 89 ? 14.239 10.811 -11.866 1.00 96.50 89 ARG A N 1
ATOM 684 C CA . ARG A 1 89 ? 14.573 11.212 -13.232 1.00 96.50 89 ARG A CA 1
ATOM 685 C C . ARG A 1 89 ? 15.171 10.020 -13.970 1.00 96.50 89 ARG A C 1
ATOM 687 O O . ARG A 1 89 ? 16.164 9.452 -13.529 1.00 96.50 89 ARG A O 1
ATOM 694 N N . VAL A 1 90 ? 14.590 9.702 -15.120 1.00 96.81 90 VAL A N 1
ATOM 695 C CA . VAL A 1 90 ? 15.042 8.620 -15.994 1.00 96.81 90 VAL A CA 1
ATOM 696 C C . VAL A 1 90 ? 15.472 9.205 -17.334 1.00 96.81 90 VAL A C 1
ATOM 698 O O . VAL A 1 90 ? 14.746 10.008 -17.921 1.00 96.81 90 VAL A O 1
ATOM 701 N N . ASP A 1 91 ? 16.650 8.806 -17.809 1.00 97.69 91 ASP A N 1
ATOM 702 C CA . ASP A 1 91 ? 17.118 9.118 -19.158 1.00 97.69 91 ASP A CA 1
ATOM 703 C C . ASP A 1 91 ? 16.638 8.036 -20.130 1.00 97.69 91 ASP A C 1
ATOM 705 O O . ASP A 1 91 ? 17.062 6.880 -20.075 1.00 97.69 91 ASP A O 1
ATOM 709 N N . ARG A 1 92 ? 15.698 8.406 -21.000 1.00 97.50 92 ARG A N 1
ATOM 710 C CA . ARG A 1 92 ? 15.102 7.483 -21.965 1.00 97.50 92 ARG A CA 1
ATOM 711 C C . ARG A 1 92 ? 16.085 7.080 -23.063 1.00 97.50 92 ARG A C 1
ATOM 713 O O . ARG A 1 92 ? 16.011 5.945 -23.534 1.00 97.50 92 ARG A O 1
ATOM 720 N N . ASP A 1 93 ? 16.952 7.991 -23.486 1.00 97.62 93 ASP A N 1
ATOM 721 C CA . ASP A 1 93 ? 17.841 7.762 -24.622 1.00 97.62 93 ASP A CA 1
ATOM 722 C C . ASP A 1 93 ? 18.966 6.813 -24.212 1.00 97.62 93 ASP A C 1
ATOM 724 O O . ASP A 1 93 ? 19.246 5.841 -24.915 1.00 97.62 93 ASP A O 1
ATOM 728 N N . GLU A 1 94 ? 19.512 7.008 -23.012 1.00 97.31 94 GLU A N 1
ATOM 729 C CA . GLU A 1 94 ? 20.484 6.084 -22.427 1.00 97.31 94 GLU A CA 1
ATOM 730 C C . GLU A 1 94 ? 19.887 4.680 -22.233 1.00 97.31 94 GLU A C 1
ATOM 732 O O . GLU A 1 94 ? 20.497 3.680 -22.619 1.00 97.31 94 GLU A O 1
ATOM 737 N N . LEU A 1 95 ? 18.649 4.578 -21.729 1.00 97.56 95 LEU A N 1
ATOM 738 C CA . LEU A 1 95 ? 17.961 3.286 -21.622 1.00 97.56 95 LEU A CA 1
ATOM 739 C C . LEU A 1 95 ? 17.750 2.611 -22.987 1.00 97.56 95 LEU A C 1
ATOM 741 O O . LEU A 1 95 ? 17.836 1.386 -23.083 1.00 97.56 95 LEU A O 1
ATOM 745 N N . ALA A 1 96 ? 17.498 3.378 -24.050 1.00 97.50 96 ALA A N 1
ATOM 746 C CA . ALA A 1 96 ? 17.357 2.833 -25.398 1.00 97.50 96 ALA A CA 1
ATOM 747 C C . ALA A 1 96 ? 18.694 2.307 -25.949 1.00 97.50 96 ALA A C 1
ATOM 749 O O . ALA A 1 96 ? 18.726 1.232 -26.557 1.00 97.50 96 ALA A O 1
ATOM 750 N N . ILE A 1 97 ? 19.798 3.022 -25.698 1.00 97.88 97 ILE A N 1
ATOM 751 C CA . ILE A 1 97 ? 21.155 2.591 -26.066 1.00 97.88 97 ILE A CA 1
ATOM 752 C C . ILE A 1 97 ? 21.497 1.278 -25.357 1.00 97.88 97 ILE A C 1
ATOM 754 O O . ILE A 1 97 ? 21.892 0.307 -26.008 1.00 97.88 97 ILE A O 1
ATOM 758 N N . GLN A 1 98 ? 21.284 1.217 -24.040 1.00 97.12 98 GLN A N 1
ATOM 759 C CA . GLN A 1 98 ? 21.532 0.010 -23.252 1.00 97.12 98 GLN A CA 1
ATOM 760 C C . GLN A 1 98 ? 20.650 -1.156 -23.705 1.00 97.12 98 GLN A C 1
ATOM 762 O O . GLN A 1 98 ? 21.144 -2.271 -23.872 1.00 97.12 98 GLN A O 1
ATOM 767 N N . GLY A 1 99 ? 19.365 -0.901 -23.970 1.00 97.19 99 GLY A N 1
ATOM 768 C CA . GLY A 1 99 ? 18.436 -1.909 -24.476 1.00 97.19 99 GLY A CA 1
ATOM 769 C C . GLY A 1 99 ? 18.902 -2.521 -25.799 1.00 97.19 99 GLY A C 1
ATOM 770 O O . GLY A 1 99 ? 18.909 -3.745 -25.944 1.00 97.19 99 GLY A O 1
ATOM 771 N N . LYS A 1 100 ? 19.373 -1.690 -26.738 1.00 97.56 100 LYS A N 1
ATOM 772 C CA . LYS A 1 100 ? 19.931 -2.162 -28.012 1.00 97.56 100 LYS A CA 1
ATOM 773 C C . LYS A 1 100 ? 21.185 -3.013 -27.801 1.00 97.56 100 LYS A C 1
ATOM 775 O O . LYS A 1 100 ? 21.265 -4.114 -28.340 1.00 97.56 100 LYS A O 1
ATOM 780 N N . ALA A 1 101 ? 22.127 -2.537 -26.986 1.00 97.25 101 ALA A N 1
ATOM 781 C CA . ALA A 1 101 ? 23.376 -3.247 -26.716 1.00 97.25 101 ALA A CA 1
ATOM 782 C C . ALA A 1 101 ? 23.139 -4.616 -26.053 1.00 97.25 101 ALA A C 1
ATOM 784 O O . ALA A 1 101 ? 23.801 -5.600 -26.382 1.00 97.25 101 ALA A O 1
ATOM 785 N N . ILE A 1 102 ? 22.175 -4.704 -25.132 1.00 97.81 102 ILE A N 1
ATOM 786 C CA . ILE A 1 102 ? 21.777 -5.976 -24.516 1.00 97.81 102 ILE A CA 1
ATOM 787 C C . ILE A 1 102 ? 21.153 -6.906 -25.563 1.00 97.81 102 ILE A C 1
ATOM 789 O O . ILE A 1 102 ? 21.518 -8.079 -25.610 1.00 97.81 102 ILE A O 1
ATOM 793 N N . GLY A 1 103 ? 20.274 -6.395 -26.430 1.00 97.31 103 GLY A N 1
ATOM 794 C CA . GLY A 1 103 ? 19.669 -7.180 -27.510 1.00 97.31 103 GLY A CA 1
ATOM 795 C C . GLY A 1 103 ? 20.703 -7.775 -28.473 1.00 97.31 103 GLY A C 1
ATOM 796 O O . GLY A 1 103 ? 20.650 -8.964 -28.777 1.00 97.31 103 GLY A O 1
ATOM 797 N N . GLU A 1 104 ? 21.693 -6.981 -28.887 1.00 97.19 104 GLU A N 1
ATOM 798 C CA . GLU A 1 104 ? 22.802 -7.446 -29.734 1.00 97.19 104 GLU A CA 1
ATOM 799 C C . GLU A 1 104 ? 23.629 -8.541 -29.043 1.00 97.19 104 GLU A C 1
ATOM 801 O O . GLU A 1 104 ? 23.976 -9.548 -29.662 1.00 97.19 104 GLU A O 1
ATOM 806 N N . ARG A 1 105 ? 23.901 -8.393 -27.739 1.00 96.69 105 ARG A N 1
ATOM 807 C CA . ARG A 1 105 ? 24.621 -9.408 -26.953 1.00 96.69 105 ARG A CA 1
ATOM 808 C C . ARG A 1 105 ? 23.844 -10.714 -26.829 1.00 96.69 105 ARG A C 1
ATOM 810 O O . ARG A 1 105 ? 24.460 -11.772 -26.890 1.00 96.69 105 ARG A O 1
ATOM 817 N N . ILE A 1 106 ? 22.524 -10.651 -26.655 1.00 97.19 106 ILE A N 1
ATOM 818 C CA . ILE A 1 106 ? 21.671 -11.845 -26.602 1.00 97.19 106 ILE A CA 1
ATOM 819 C C . ILE A 1 106 ? 21.752 -12.602 -27.930 1.00 97.19 106 ILE A C 1
ATOM 821 O O . ILE A 1 106 ? 22.036 -13.796 -27.918 1.00 97.19 106 ILE A O 1
ATOM 825 N N . ALA A 1 107 ? 21.604 -11.905 -29.062 1.00 96.31 107 ALA A N 1
ATOM 826 C CA . ALA A 1 107 ? 21.689 -12.521 -30.386 1.00 96.31 107 ALA A CA 1
ATOM 827 C C . ALA A 1 107 ? 23.065 -13.158 -30.651 1.00 96.31 107 ALA A C 1
ATOM 829 O O . ALA A 1 107 ? 23.154 -14.254 -31.202 1.00 96.31 107 ALA A O 1
ATOM 830 N N . ALA A 1 108 ? 24.147 -12.499 -30.224 1.00 95.31 108 ALA A N 1
ATOM 831 C CA . ALA A 1 108 ? 25.499 -13.037 -30.357 1.00 95.31 108 ALA A CA 1
ATOM 832 C C . ALA A 1 108 ? 25.713 -14.307 -29.513 1.00 95.31 108 ALA A C 1
ATOM 834 O O . ALA A 1 108 ? 26.344 -15.255 -29.973 1.00 95.31 108 ALA A O 1
ATOM 835 N N . VAL A 1 109 ? 25.185 -14.340 -28.285 1.00 96.25 109 VAL A N 1
ATOM 836 C CA . VAL A 1 109 ? 25.260 -15.527 -27.418 1.00 96.25 109 VAL A CA 1
ATOM 837 C C . VAL A 1 109 ? 24.405 -16.669 -27.967 1.00 96.25 109 VAL A C 1
ATOM 839 O O . VAL A 1 109 ? 24.843 -17.813 -27.928 1.00 96.25 109 VAL A O 1
ATOM 842 N N . GLU A 1 110 ? 23.227 -16.372 -28.515 1.00 94.94 110 GLU A N 1
ATOM 843 C CA . GLU A 1 110 ? 22.370 -17.365 -29.169 1.00 94.94 110 GLU A CA 1
ATOM 844 C C . GLU A 1 110 ? 23.085 -18.014 -30.363 1.00 94.94 110 GLU A C 1
ATOM 846 O O . GLU A 1 110 ? 23.143 -19.236 -30.447 1.00 94.94 110 GLU A O 1
ATOM 851 N N . GLN A 1 111 ? 23.732 -17.219 -31.220 1.00 93.38 111 GLN A N 1
ATOM 852 C CA . GLN A 1 111 ? 24.540 -17.734 -32.335 1.00 93.38 111 GLN A CA 1
ATOM 853 C C . GLN A 1 111 ? 25.764 -18.543 -31.899 1.00 93.38 111 GLN A C 1
ATOM 855 O O . GLN A 1 111 ? 26.230 -19.379 -32.657 1.00 93.38 111 GLN A O 1
ATOM 860 N N . ALA A 1 112 ? 26.330 -18.277 -30.721 1.00 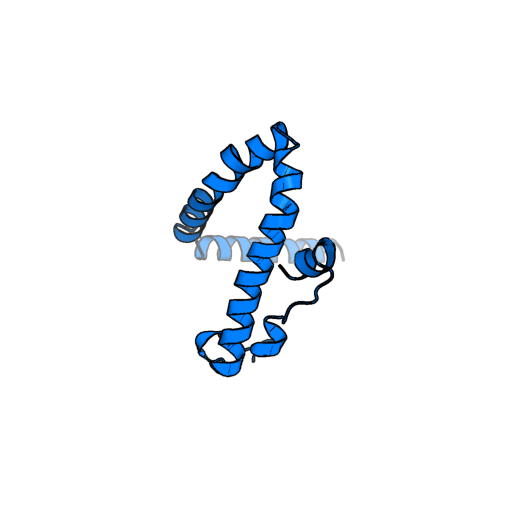91.44 112 ALA A N 1
ATOM 861 C CA . ALA A 1 112 ? 27.472 -19.035 -30.211 1.00 91.44 112 ALA A CA 1
ATOM 862 C C . ALA A 1 112 ? 27.063 -20.361 -29.542 1.00 91.44 112 ALA A C 1
ATOM 864 O O . ALA A 1 112 ? 27.917 -21.217 -29.313 1.00 91.44 112 ALA A O 1
ATOM 865 N N . ALA A 1 113 ? 25.786 -20.509 -29.177 1.00 88.38 113 ALA A N 1
ATOM 866 C CA . ALA A 1 113 ? 25.252 -21.684 -28.495 1.00 88.38 113 ALA A CA 1
ATOM 867 C C . ALA A 1 113 ? 24.692 -22.753 -29.454 1.00 88.38 113 ALA A C 1
ATOM 869 O O . ALA A 1 113 ? 24.567 -23.909 -29.042 1.00 88.38 113 ALA A O 1
ATOM 870 N N . PHE A 1 114 ? 24.365 -22.377 -30.694 1.00 68.62 114 PHE A N 1
ATOM 871 C 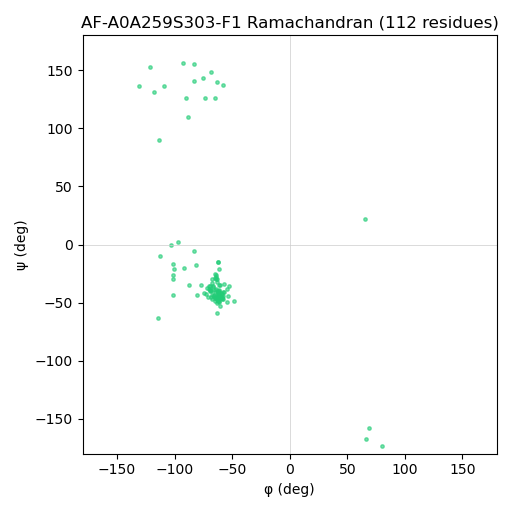CA . PHE A 1 114 ? 23.838 -23.246 -31.754 1.00 68.62 114 PHE A CA 1
ATOM 872 C C . PHE A 1 114 ? 24.789 -23.312 -32.952 1.00 68.62 114 PHE A C 1
ATOM 874 O O . PHE A 1 114 ? 24.751 -24.346 -33.657 1.00 68.62 114 PHE A O 1
#

pLDDT: mean 95.33, std 3.66, range [68.62, 98.25]

Radius of gyration: 23.37 Å; Cα contacts (8 Å, |Δi|>4): 48; chains: 1; bounding box: 53×37×57 Å

Sequence (114 aa):
MDSLAAKYLGRQTVTFEDIAGKGAKALSFSKIHLEQAGPYAAEDADITRQLQQCLWPKLS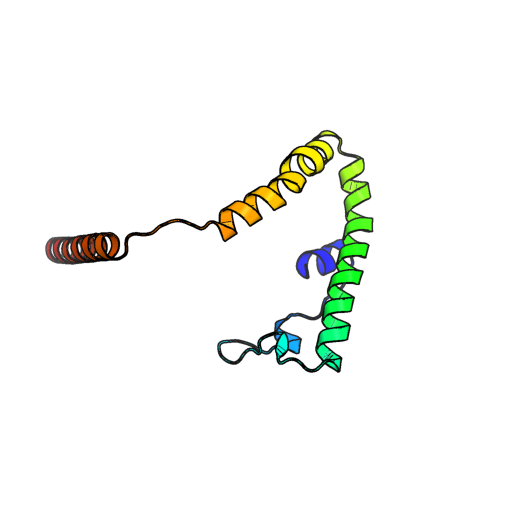VEPDLRSVYETIEQPLIEVLVAMERAGVRVDRDELAIQGKAIGERIAAVEQAAF

Nearest PDB structures (foldseek):
  1d8y-assembly1_A  TM=9.716E-01  e=2.924E-06  Escherichia coli
  2kfn-assembly1_A  TM=9.577E-01  e=5.550E-06  Escherichia coli
  1kln-assembly1_A  TM=9.808E-01  e=7.172E-06  Escherichia coli
  1kfd-assembly1_A  TM=9.556E-01  e=6.726E-06  Escherichia coli
  8oo6-assembly1_A  TM=9.069E-01  e=8.732E-05  Escherichia coli 'BL21-Gold(DE3)pLysS AG'

Solvent-accessible surface area (backbone atoms only — not comparable to full-atom values): 6768 Å² total; per-residue (Å²): 108,52,73,55,36,39,72,76,68,73,35,86,63,88,50,70,50,80,70,30,45,67,72,98,75,37,51,57,77,93,74,44,57,62,88,55,49,49,58,50,57,49,46,56,54,51,52,51,52,54,47,47,68,61,46,48,64,64,39,66,77,34,65,71,62,37,47,46,44,66,72,45,55,56,61,44,50,61,52,48,55,51,49,64,72,69,55,77,93,77,64,66,67,61,51,51,54,52,51,50,54,50,52,54,50,50,54,54,50,53,64,73,75,107

Mean predicted aligned error: 5.27 Å

Secondary structure (DSSP, 8-state):
-HHHIIIII--PPPPHHHHH-SGGGPPPGGGS-HHHHHHHHHHHHHHHHHHHHHHHHHHHT-HHHHHHIIIIIHHHHHHHHHHHHH-----HHHHHHHHHHHHHHHHHHHHHH-